Protein AF-A0A383C6D6-F1 (afdb_monomer_lite)

Foldseek 3Di:
DPDPPVPDPDPFFPAKFWFQPPDTCLPPVPDPPPVLQVVQQDPVSHGHDPVSQVVSLVVQCVVCVPDVGSVRIDMDTDGDDPPPDPPPPPPD

Sequence (92 aa):
TELDEVYEPEEGLLGYDIIDGLISVLTNLGTDTENLINPHLMPNGLIGDLTQALRIRNLLRQKFLDDPHVKESEVWAVYCVDEVDKPHDPYT

pLDDT: mean 81.9, std 15.49, range [45.0, 97.19]

Secondary structure (DSSP, 8-state):
-------PPPTTEEEEEEEETTEEHHHHSS--TT-SSGGGB-TTSSBS-HHHHHHHHHHHHHH-TT-HHHHH-EEEEEE----TT----TT-

Radius of gyration: 17.05 Å; chains: 1; bounding box: 32×38×57 Å

Organism: NCBI:txid408172

Structure (mmCIF, N/CA/C/O backbone):
data_AF-A0A383C6D6-F1
#
_entry.id   AF-A0A383C6D6-F1
#
loop_
_atom_site.group_PDB
_atom_site.id
_atom_site.type_symbol
_atom_site.label_atom_id
_atom_site.label_alt_id
_atom_site.label_comp_id
_atom_site.label_asym_id
_atom_site.label_entity_id
_atom_site.label_seq_id
_atom_site.pdbx_PDB_ins_code
_atom_site.Cartn_x
_atom_site.Cartn_y
_atom_site.Cartn_z
_atom_site.occupancy
_atom_site.B_iso_or_equiv
_atom_site.auth_seq_id
_atom_site.auth_comp_id
_atom_site.auth_asym_id
_atom_site.auth_atom_id
_atom_site.pdbx_PDB_model_num
ATOM 1 N N . THR A 1 1 ? 17.317 -26.343 5.943 1.00 45.00 1 THR A N 1
ATOM 2 C CA . THR A 1 1 ? 17.826 -25.493 4.853 1.00 45.00 1 THR A CA 1
ATOM 3 C C . THR A 1 1 ? 16.619 -25.043 4.082 1.00 45.00 1 THR A C 1
ATOM 5 O O . THR A 1 1 ? 16.202 -25.721 3.153 1.00 45.00 1 THR A O 1
ATOM 8 N N . GLU A 1 2 ? 15.968 -24.002 4.589 1.00 48.41 2 GLU A N 1
ATOM 9 C CA . GLU A 1 2 ? 14.900 -23.343 3.842 1.00 48.41 2 GLU A CA 1
ATOM 10 C C . GLU A 1 2 ? 15.599 -22.546 2.746 1.00 48.41 2 GLU A C 1
ATOM 12 O O . GLU A 1 2 ? 16.598 -21.880 3.020 1.00 48.41 2 GLU A O 1
ATOM 17 N N . LEU A 1 3 ? 15.195 -22.777 1.496 1.00 49.28 3 LEU A N 1
ATOM 18 C CA . LEU A 1 3 ? 15.721 -22.031 0.369 1.00 49.28 3 LEU A CA 1
ATOM 19 C C . LEU A 1 3 ? 15.381 -20.560 0.607 1.00 49.28 3 LEU A C 1
ATOM 21 O O . LEU A 1 3 ? 14.207 -20.198 0.595 1.00 49.28 3 LEU A O 1
ATOM 25 N N . ASP A 1 4 ? 16.410 -19.737 0.793 1.00 49.81 4 ASP A N 1
ATOM 26 C CA . ASP A 1 4 ? 16.351 -18.325 0.439 1.00 49.81 4 ASP A CA 1
ATOM 27 C C . ASP A 1 4 ? 16.116 -18.278 -1.079 1.00 49.81 4 ASP A C 1
ATOM 29 O O . ASP A 1 4 ? 17.057 -18.230 -1.875 1.00 49.81 4 ASP A O 1
ATOM 33 N N . GLU A 1 5 ? 14.855 -18.412 -1.498 1.00 54.22 5 GLU A N 1
ATOM 34 C CA . GLU A 1 5 ? 14.440 -18.026 -2.839 1.00 54.22 5 GLU A CA 1
ATOM 35 C C . GLU A 1 5 ? 14.705 -16.528 -2.937 1.00 54.22 5 GLU A C 1
ATOM 37 O O . GLU A 1 5 ? 13.977 -15.699 -2.391 1.00 54.22 5 GLU A O 1
ATOM 42 N N . VAL A 1 6 ? 15.829 -16.192 -3.567 1.00 52.16 6 VAL A N 1
ATOM 43 C CA . VAL A 1 6 ? 16.142 -14.832 -3.983 1.00 52.16 6 VAL A CA 1
ATOM 44 C C . VAL A 1 6 ? 14.996 -14.414 -4.894 1.00 52.16 6 VAL A C 1
ATOM 46 O O . VAL A 1 6 ? 14.895 -14.881 -6.026 1.00 52.16 6 VAL A O 1
ATOM 49 N N . TYR A 1 7 ? 14.083 -13.610 -4.352 1.00 53.22 7 TYR A N 1
ATOM 50 C CA . TYR A 1 7 ? 13.010 -12.992 -5.111 1.00 53.22 7 TYR A CA 1
ATOM 51 C C . TYR A 1 7 ? 13.664 -12.036 -6.108 1.00 53.22 7 TYR A C 1
ATOM 53 O O . TYR A 1 7 ? 14.019 -10.906 -5.771 1.00 53.22 7 TYR A O 1
ATOM 61 N N . GLU A 1 8 ? 13.904 -12.531 -7.317 1.00 56.72 8 GLU A N 1
ATOM 62 C CA . GLU A 1 8 ? 14.236 -11.689 -8.455 1.00 56.72 8 GLU A CA 1
ATOM 63 C C . GLU A 1 8 ? 12.975 -10.871 -8.765 1.00 56.72 8 GLU A C 1
ATOM 65 O O . GLU A 1 8 ? 11.916 -11.467 -8.993 1.00 56.72 8 GLU A O 1
ATOM 70 N N . PRO A 1 9 ? 13.031 -9.529 -8.709 1.00 56.78 9 PRO A N 1
ATOM 71 C CA . PRO A 1 9 ? 11.870 -8.709 -9.007 1.00 56.78 9 PRO A CA 1
ATOM 72 C C . PRO A 1 9 ? 11.389 -9.030 -10.421 1.00 56.78 9 PRO A C 1
ATOM 74 O O . PRO A 1 9 ? 12.163 -8.962 -11.378 1.00 56.78 9 PRO A O 1
ATOM 77 N N . GLU A 1 10 ? 10.115 -9.406 -10.537 1.00 65.12 10 GLU A N 1
ATOM 78 C CA . GLU A 1 10 ? 9.481 -9.644 -11.829 1.00 65.12 10 GLU A CA 1
ATOM 79 C C . GLU A 1 10 ? 9.663 -8.411 -12.724 1.00 65.12 10 GLU A C 1
ATOM 81 O O . GLU A 1 10 ? 9.544 -7.268 -12.267 1.00 65.12 10 GLU A O 1
ATOM 86 N N . GLU A 1 11 ? 9.996 -8.645 -13.995 1.00 76.38 11 GLU A N 1
ATOM 87 C CA . GLU A 1 11 ? 10.255 -7.587 -14.969 1.00 76.38 11 GLU A CA 1
ATOM 88 C C . GLU A 1 11 ? 9.089 -6.581 -14.974 1.00 76.38 11 GLU A C 1
ATOM 90 O O . GLU A 1 11 ? 7.928 -6.945 -15.152 1.00 76.38 11 GLU A O 1
ATOM 95 N N . GLY A 1 12 ? 9.398 -5.310 -14.702 1.00 86.00 12 GLY A N 1
ATOM 96 C CA . GLY A 1 12 ? 8.406 -4.235 -14.647 1.00 86.00 12 GLY A CA 1
ATOM 97 C C . GLY A 1 12 ? 7.752 -3.982 -13.283 1.00 86.00 12 GLY A C 1
ATOM 98 O O . GLY A 1 12 ? 6.943 -3.060 -13.200 1.00 86.00 12 GLY A O 1
ATOM 99 N N . LEU A 1 13 ? 8.080 -4.708 -12.206 1.00 92.06 13 LEU A N 1
ATOM 100 C CA . LEU A 1 13 ? 7.565 -4.389 -10.866 1.00 92.06 13 LEU A CA 1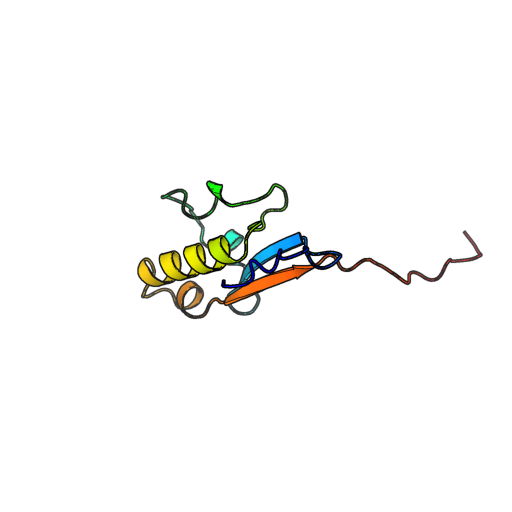
ATOM 101 C C . LEU A 1 13 ? 7.995 -2.974 -10.432 1.00 92.06 13 LEU A C 1
ATOM 103 O O . LEU A 1 13 ? 9.181 -2.663 -10.330 1.00 92.06 13 LEU A O 1
ATOM 107 N N . LEU A 1 14 ? 7.016 -2.123 -10.125 1.00 93.69 14 LEU A N 1
ATOM 108 C CA . LEU A 1 14 ? 7.221 -0.760 -9.628 1.00 93.69 14 LEU A CA 1
ATOM 109 C C . LEU A 1 14 ? 7.144 -0.664 -8.102 1.00 93.69 14 LEU A C 1
ATOM 111 O O . LEU A 1 14 ? 7.629 0.318 -7.541 1.00 93.69 14 LEU A O 1
ATOM 115 N N . GLY A 1 15 ? 6.525 -1.640 -7.439 1.00 95.44 15 GLY A N 1
ATOM 116 C CA . GLY A 1 15 ? 6.352 -1.691 -5.988 1.00 95.44 15 GLY A CA 1
ATOM 117 C C . GLY A 1 15 ? 4.967 -2.195 -5.594 1.00 95.44 15 GLY A C 1
ATOM 118 O O . GLY A 1 15 ? 4.264 -2.809 -6.392 1.00 95.44 15 GLY A O 1
ATOM 119 N N . TYR A 1 16 ? 4.576 -1.918 -4.356 1.00 96.56 16 TYR A N 1
ATOM 120 C CA . TYR A 1 16 ? 3.329 -2.376 -3.756 1.00 96.56 16 TYR A CA 1
ATOM 121 C C . TYR A 1 16 ? 2.481 -1.200 -3.272 1.00 96.56 16 TYR A C 1
ATOM 123 O O . TYR A 1 16 ? 3.001 -0.247 -2.686 1.00 96.56 16 TYR A O 1
ATOM 131 N N . ASP A 1 17 ? 1.172 -1.305 -3.470 1.00 96.06 17 ASP A N 1
ATOM 132 C CA . ASP A 1 17 ? 0.167 -0.399 -2.911 1.00 96.06 17 ASP A CA 1
ATOM 133 C C . ASP A 1 17 ? -0.745 -1.164 -1.936 1.00 96.06 17 ASP A C 1
ATOM 135 O O . ASP A 1 17 ? -0.788 -2.399 -1.929 1.00 96.06 17 ASP A O 1
ATOM 139 N N . ILE A 1 18 ? -1.468 -0.431 -1.096 1.00 95.88 18 ILE A N 1
ATOM 140 C CA . ILE A 1 18 ? -2.519 -0.948 -0.222 1.00 95.88 18 ILE A CA 1
ATOM 141 C C . ILE A 1 18 ? -3.836 -0.376 -0.743 1.00 95.88 18 ILE A C 1
ATOM 143 O O . ILE A 1 18 ? -4.079 0.821 -0.619 1.00 95.88 18 ILE A O 1
ATOM 147 N N . ILE A 1 19 ? -4.675 -1.219 -1.339 1.00 95.06 19 ILE A N 1
ATOM 148 C CA . ILE A 1 19 ? -5.861 -0.807 -2.094 1.00 95.06 19 ILE A CA 1
ATOM 149 C C . ILE A 1 19 ? -7.133 -1.288 -1.406 1.00 95.06 19 ILE A C 1
ATOM 151 O O . ILE A 1 19 ? -7.294 -2.482 -1.167 1.00 95.06 19 ILE A O 1
ATOM 155 N N . ASP A 1 20 ? -8.070 -0.376 -1.170 1.00 92.12 20 ASP A N 1
ATOM 156 C CA . ASP A 1 20 ? -9.470 -0.699 -0.903 1.00 92.12 20 ASP A CA 1
ATOM 157 C C . ASP A 1 20 ? -10.314 -0.461 -2.160 1.00 92.12 20 ASP A C 1
ATOM 159 O O . ASP A 1 20 ? -10.563 0.678 -2.566 1.00 92.12 20 ASP A O 1
ATOM 163 N N . GLY A 1 21 ? -10.721 -1.544 -2.823 1.00 87.25 21 GLY A N 1
ATOM 164 C CA . GLY A 1 21 ? -11.435 -1.481 -4.097 1.00 87.25 21 GLY A CA 1
ATOM 165 C C . GLY A 1 21 ? -10.616 -0.795 -5.198 1.00 87.25 21 GLY A C 1
ATOM 166 O O . GLY A 1 21 ? -9.812 -1.440 -5.861 1.00 87.25 21 GLY A O 1
ATOM 167 N N . LEU A 1 22 ? -10.851 0.504 -5.413 1.00 85.56 22 LEU A N 1
ATOM 168 C CA . LEU A 1 22 ? -10.143 1.350 -6.390 1.00 85.56 22 LEU A CA 1
ATOM 169 C C . LEU A 1 22 ? -9.378 2.512 -5.731 1.00 85.56 22 LEU A C 1
ATOM 171 O O . LEU A 1 22 ? -8.927 3.427 -6.418 1.00 85.56 22 LEU A O 1
ATOM 175 N N . ILE A 1 23 ? -9.282 2.518 -4.402 1.00 87.94 23 ILE A N 1
ATOM 176 C CA . ILE A 1 23 ? -8.741 3.626 -3.618 1.00 87.94 23 ILE A CA 1
ATOM 177 C C . ILE A 1 23 ? -7.435 3.180 -2.967 1.00 87.94 23 ILE A C 1
ATOM 179 O O . ILE A 1 23 ? -7.413 2.215 -2.207 1.00 87.94 23 ILE A O 1
ATOM 183 N N . SER A 1 24 ? -6.354 3.914 -3.227 1.00 90.69 24 SER A N 1
ATOM 184 C CA . SER A 1 24 ? -5.085 3.712 -2.527 1.00 90.69 24 SER A CA 1
ATOM 185 C C . SER A 1 24 ? -5.164 4.271 -1.109 1.00 90.69 24 SER A C 1
ATOM 187 O O . SER A 1 24 ? -5.358 5.470 -0.893 1.00 90.69 24 SER A O 1
ATOM 189 N N . VAL A 1 25 ? -4.967 3.400 -0.125 1.00 89.81 25 VAL A N 1
ATOM 190 C CA . VAL A 1 25 ? -4.860 3.762 1.289 1.00 89.81 25 VAL A CA 1
ATOM 191 C C . VAL A 1 25 ? -3.609 4.607 1.529 1.00 89.81 25 VAL A C 1
ATOM 193 O O . VAL A 1 25 ? -3.656 5.530 2.338 1.00 89.81 25 VAL A O 1
ATOM 196 N N . LEU A 1 26 ? -2.518 4.368 0.789 1.00 87.62 26 LEU A N 1
ATOM 197 C CA . LEU A 1 26 ? -1.274 5.139 0.922 1.00 87.62 26 LEU A CA 1
ATOM 198 C C . LEU A 1 26 ? -1.486 6.632 0.646 1.00 87.62 26 LEU A C 1
ATOM 200 O O . LEU A 1 26 ? -0.881 7.478 1.299 1.00 87.62 26 LEU A O 1
ATOM 204 N N . THR A 1 27 ? -2.375 6.952 -0.296 1.00 82.88 27 THR A N 1
ATOM 205 C CA . THR A 1 27 ? -2.662 8.336 -0.702 1.00 82.88 27 THR A CA 1
ATOM 206 C C . THR A 1 27 ? -3.904 8.928 -0.037 1.00 82.88 27 THR A C 1
ATOM 208 O O . THR A 1 27 ? -4.007 10.150 0.065 1.00 82.88 27 THR A O 1
ATOM 211 N N . ASN A 1 28 ? -4.830 8.094 0.451 1.00 82.19 28 ASN A N 1
ATOM 212 C CA . ASN A 1 28 ? -6.135 8.541 0.946 1.00 82.19 28 ASN A CA 1
ATOM 213 C C . ASN A 1 28 ? -6.321 8.450 2.474 1.00 82.19 28 ASN A C 1
ATOM 215 O O . ASN A 1 28 ? -7.374 8.829 2.979 1.00 82.19 28 ASN A O 1
ATOM 219 N N . LEU A 1 29 ? -5.312 8.013 3.240 1.00 76.81 29 LEU A N 1
ATOM 220 C CA . LEU A 1 29 ? -5.385 7.978 4.714 1.00 76.81 29 LEU A CA 1
ATOM 221 C C . LEU A 1 29 ? -5.417 9.388 5.356 1.00 76.81 29 LEU A C 1
ATOM 223 O O . LEU A 1 29 ? -5.649 9.543 6.554 1.00 76.81 29 LEU A O 1
ATOM 227 N N . GLY A 1 30 ? -5.178 10.441 4.568 1.00 72.19 30 GLY A N 1
ATOM 228 C CA . GLY A 1 30 ? -5.253 11.844 4.980 1.00 72.19 30 GLY A CA 1
ATOM 229 C C . GLY A 1 30 ? -4.015 12.342 5.728 1.00 72.19 30 GLY A C 1
ATOM 230 O O . GLY A 1 30 ? -3.421 13.340 5.325 1.00 72.19 30 GLY A O 1
ATOM 231 N N . THR A 1 31 ? -3.592 11.654 6.792 1.00 69.31 31 THR A N 1
ATOM 232 C CA . THR A 1 31 ? -2.419 12.057 7.589 1.00 69.31 31 THR A CA 1
ATOM 233 C C . THR A 1 31 ? -1.649 10.861 8.130 1.00 69.31 31 THR A C 1
ATOM 235 O O . THR A 1 31 ? -2.183 10.073 8.905 1.00 69.31 31 THR A O 1
ATOM 238 N N . ASP A 1 32 ? -0.358 10.789 7.805 1.00 77.38 32 ASP A N 1
ATOM 239 C CA . ASP A 1 32 ? 0.568 9.809 8.375 1.00 77.38 32 ASP A CA 1
ATOM 240 C C . ASP A 1 32 ? 1.159 10.316 9.703 1.00 7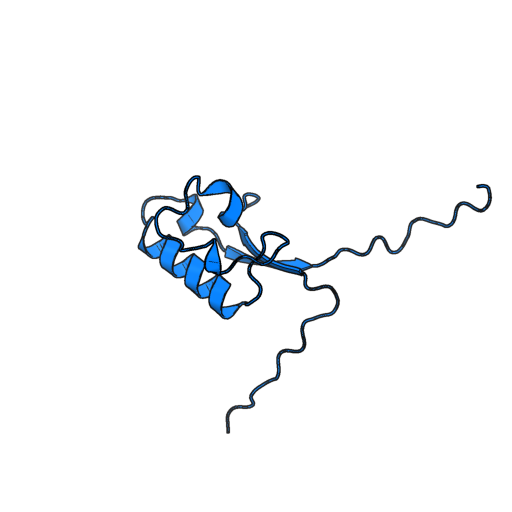7.38 32 ASP A C 1
ATOM 242 O O . ASP A 1 32 ? 2.362 10.532 9.849 1.00 77.38 32 ASP A O 1
ATOM 246 N N . THR A 1 33 ? 0.287 10.584 10.677 1.00 66.50 33 THR A N 1
ATOM 247 C CA . THR A 1 33 ? 0.622 11.223 11.966 1.00 66.50 33 THR A CA 1
ATOM 248 C C . THR A 1 33 ? 1.650 10.463 12.808 1.00 66.50 33 THR A C 1
ATOM 250 O O . THR A 1 33 ? 2.177 11.022 13.767 1.00 66.50 33 THR A O 1
ATOM 253 N N . GLU A 1 34 ? 1.973 9.220 12.447 1.00 75.56 34 GLU A N 1
ATOM 254 C CA . GLU A 1 34 ? 2.945 8.367 13.137 1.00 75.56 34 GLU A CA 1
ATOM 255 C C . GLU A 1 34 ? 4.089 7.879 12.241 1.00 75.56 34 GLU A C 1
ATOM 257 O O . GLU A 1 34 ? 4.871 7.033 12.673 1.00 75.56 34 GLU A O 1
ATOM 262 N N . ASN A 1 35 ? 4.229 8.418 11.024 1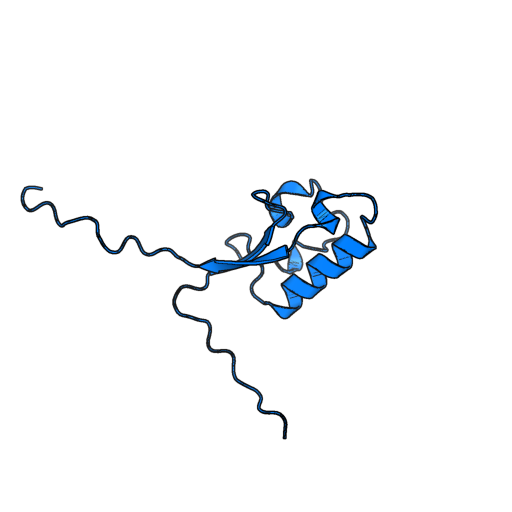.00 81.69 35 ASN A N 1
ATOM 263 C CA . ASN A 1 35 ? 5.225 7.952 10.056 1.00 81.69 35 ASN A CA 1
ATOM 264 C C . ASN A 1 35 ? 5.146 6.429 9.824 1.00 81.69 35 ASN A C 1
ATOM 266 O O . ASN A 1 35 ? 6.167 5.748 9.739 1.00 81.69 35 ASN A O 1
ATOM 270 N N . LEU A 1 36 ? 3.933 5.879 9.772 1.00 83.25 36 LEU A N 1
ATOM 271 C CA . LEU A 1 36 ? 3.679 4.465 9.510 1.00 83.25 36 LEU A CA 1
ATOM 272 C C . LEU A 1 36 ? 3.896 4.110 8.039 1.00 83.25 36 LEU A C 1
ATOM 274 O O . LEU A 1 36 ? 4.141 2.945 7.738 1.00 83.25 36 LEU A O 1
ATOM 278 N N . ILE A 1 37 ? 3.774 5.084 7.135 1.00 86.94 37 ILE A N 1
ATOM 279 C CA . ILE A 1 37 ? 3.799 4.871 5.686 1.00 86.94 37 ILE A CA 1
ATOM 280 C C . ILE A 1 37 ? 5.000 5.581 5.062 1.00 86.94 37 ILE A C 1
ATOM 282 O O . ILE A 1 37 ? 5.802 4.944 4.385 1.00 86.94 37 ILE A O 1
ATOM 286 N N . ASN A 1 38 ? 5.165 6.879 5.325 1.00 88.00 38 ASN A N 1
ATOM 287 C CA . ASN A 1 38 ? 6.143 7.747 4.666 1.00 88.00 38 ASN A CA 1
ATOM 288 C C . ASN A 1 38 ? 7.584 7.204 4.651 1.00 88.00 38 ASN A C 1
ATOM 290 O O . ASN A 1 38 ? 8.228 7.309 3.608 1.00 88.00 38 ASN A O 1
ATOM 294 N N . PRO A 1 39 ? 8.121 6.597 5.731 1.00 90.31 39 PRO A N 1
ATOM 295 C CA . PRO A 1 39 ? 9.487 6.062 5.724 1.00 90.31 39 PRO A CA 1
ATOM 296 C C . PRO A 1 39 ? 9.699 4.864 4.792 1.00 90.31 39 PRO A C 1
ATOM 298 O O . PRO A 1 39 ? 10.837 4.456 4.569 1.00 90.31 39 PRO A O 1
ATOM 301 N N . HIS A 1 40 ? 8.613 4.266 4.307 1.00 90.38 40 HIS A N 1
ATOM 302 C CA . HIS A 1 40 ? 8.598 3.044 3.509 1.00 90.38 40 HIS A CA 1
ATOM 303 C C . HIS A 1 40 ? 8.261 3.306 2.038 1.00 90.38 40 HIS A C 1
ATOM 305 O O . HIS A 1 40 ? 8.299 2.382 1.225 1.00 90.38 40 HIS A O 1
ATOM 311 N N . LEU A 1 41 ? 7.948 4.559 1.693 1.00 92.50 41 LEU A N 1
ATOM 312 C CA . LEU A 1 41 ? 7.650 4.957 0.326 1.00 92.50 41 LEU A CA 1
ATOM 313 C C . LEU A 1 41 ? 8.936 5.156 -0.479 1.00 92.50 41 LEU A C 1
ATOM 315 O O . LEU A 1 41 ? 9.858 5.870 -0.083 1.00 92.50 41 LEU A O 1
ATOM 319 N N . MET A 1 42 ? 8.959 4.553 -1.658 1.00 94.31 42 MET A N 1
ATOM 320 C CA . MET A 1 42 ? 9.905 4.852 -2.720 1.00 94.31 42 MET A CA 1
ATOM 321 C C . MET A 1 42 ? 9.545 6.183 -3.406 1.00 94.31 42 MET A C 1
ATOM 323 O O . MET A 1 42 ? 8.437 6.696 -3.231 1.00 94.31 42 MET A O 1
ATOM 327 N N . PRO A 1 43 ? 10.436 6.753 -4.244 1.00 92.69 43 PRO A N 1
ATOM 328 C CA . PRO A 1 43 ? 10.169 8.017 -4.940 1.00 92.69 43 PRO A CA 1
ATOM 329 C C . PRO A 1 43 ? 8.910 8.033 -5.823 1.00 92.69 43 PRO A C 1
ATOM 331 O O . PRO A 1 43 ? 8.387 9.106 -6.106 1.00 92.69 43 PRO A O 1
ATOM 334 N N . ASN A 1 44 ? 8.422 6.868 -6.258 1.00 91.50 44 ASN A N 1
ATOM 335 C CA . ASN A 1 44 ? 7.186 6.724 -7.035 1.00 91.50 44 ASN A CA 1
ATOM 336 C C . ASN A 1 44 ? 5.914 6.625 -6.167 1.00 91.50 44 ASN A C 1
ATOM 338 O O . ASN A 1 44 ? 4.832 6.431 -6.710 1.00 91.50 44 ASN A O 1
ATOM 342 N N . GLY A 1 45 ? 6.029 6.753 -4.841 1.00 92.06 45 GLY A N 1
ATOM 343 C CA . GLY A 1 45 ? 4.898 6.688 -3.912 1.00 92.06 45 GLY A CA 1
ATOM 344 C C . GLY A 1 45 ? 4.428 5.273 -3.568 1.00 92.06 45 GLY A C 1
ATOM 345 O O . GLY A 1 45 ? 3.414 5.136 -2.891 1.00 92.06 45 GLY A O 1
ATOM 346 N N . LEU A 1 46 ? 5.153 4.235 -3.999 1.00 95.19 46 LEU A N 1
ATOM 347 C CA . LEU A 1 46 ? 4.865 2.832 -3.6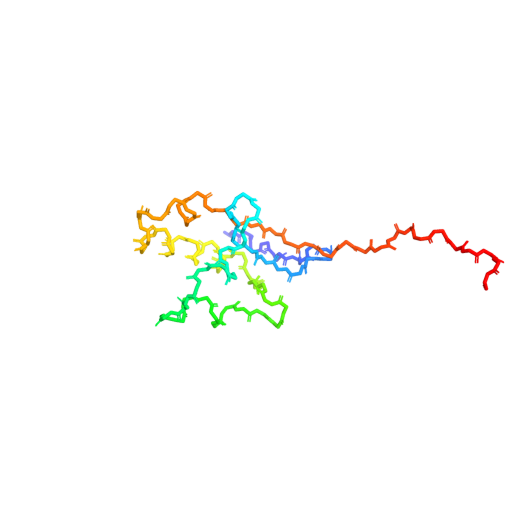87 1.00 95.19 46 LEU A CA 1
ATOM 348 C C . LEU A 1 46 ? 5.794 2.296 -2.599 1.00 95.19 46 LEU A C 1
ATOM 350 O O . LEU A 1 46 ? 6.871 2.837 -2.354 1.00 95.19 46 LEU A O 1
ATOM 354 N N . ILE A 1 47 ? 5.408 1.188 -1.975 1.00 95.81 47 ILE A N 1
ATOM 355 C CA . ILE A 1 47 ? 6.253 0.462 -1.024 1.00 95.81 47 ILE A CA 1
ATOM 356 C C . ILE A 1 47 ? 7.153 -0.499 -1.805 1.00 95.81 47 ILE A C 1
ATOM 358 O O . ILE A 1 47 ? 6.677 -1.227 -2.670 1.00 95.81 47 ILE A O 1
ATOM 362 N N . GLY A 1 48 ? 8.457 -0.511 -1.524 1.00 93.56 48 GLY A N 1
ATOM 363 C CA . GLY A 1 48 ? 9.422 -1.317 -2.291 1.00 93.56 48 GLY A CA 1
ATOM 364 C C . GLY A 1 48 ? 9.474 -2.804 -1.936 1.00 93.56 48 GLY A C 1
ATOM 365 O O . GLY A 1 48 ? 9.989 -3.597 -2.714 1.00 93.56 48 GLY A O 1
ATOM 366 N N . ASP A 1 49 ? 8.946 -3.189 -0.774 1.00 93.62 49 ASP A N 1
ATOM 367 C CA . ASP A 1 49 ? 9.046 -4.547 -0.235 1.00 93.62 49 ASP A CA 1
ATOM 368 C C . ASP A 1 49 ? 7.667 -5.111 0.136 1.00 93.62 49 ASP A C 1
ATOM 370 O O . ASP A 1 49 ? 6.884 -4.466 0.843 1.00 93.62 49 ASP A O 1
ATOM 374 N N . LEU A 1 50 ? 7.384 -6.343 -0.301 1.00 95.44 50 LEU A N 1
ATOM 375 C CA . LEU A 1 50 ? 6.110 -7.016 -0.036 1.00 95.44 50 LEU A CA 1
ATOM 376 C C . LEU A 1 50 ? 5.896 -7.212 1.465 1.00 95.44 50 LEU A C 1
ATOM 378 O O . LEU A 1 50 ? 4.813 -6.943 1.986 1.00 95.44 50 LEU A O 1
ATOM 382 N N . THR A 1 51 ? 6.928 -7.660 2.182 1.00 95.56 51 THR A N 1
ATOM 383 C CA . THR A 1 51 ? 6.825 -7.941 3.622 1.00 95.56 51 THR A CA 1
ATOM 384 C C . THR A 1 51 ? 6.465 -6.672 4.393 1.00 95.56 51 THR A C 1
ATOM 386 O O . THR A 1 51 ? 5.604 -6.684 5.279 1.00 95.56 51 THR A O 1
ATOM 389 N N . GLN A 1 52 ? 7.073 -5.552 4.020 1.00 94.88 52 GLN A N 1
ATOM 390 C CA . GLN A 1 52 ? 6.796 -4.233 4.559 1.00 94.88 52 GLN A CA 1
ATOM 391 C C . GLN A 1 52 ? 5.380 -3.763 4.221 1.00 94.88 52 GLN A C 1
ATOM 393 O O . GLN A 1 52 ? 4.680 -3.310 5.126 1.00 94.88 52 GLN A O 1
ATOM 398 N N . ALA A 1 53 ? 4.910 -3.945 2.985 1.00 96.00 53 ALA A N 1
ATOM 399 C CA . ALA A 1 53 ? 3.538 -3.607 2.603 1.00 96.00 53 ALA A CA 1
ATOM 400 C C . ALA A 1 53 ? 2.496 -4.399 3.409 1.00 96.00 53 ALA A C 1
ATOM 402 O O . ALA A 1 53 ? 1.562 -3.821 3.974 1.00 96.00 53 ALA A O 1
ATOM 403 N N . LEU A 1 54 ? 2.700 -5.713 3.565 1.00 96.81 54 LEU A N 1
ATOM 404 C CA . LEU A 1 54 ? 1.841 -6.572 4.385 1.00 96.81 54 LEU A CA 1
ATOM 405 C C . LEU A 1 54 ? 1.848 -6.128 5.857 1.00 96.81 54 LEU A C 1
ATOM 407 O O . LEU A 1 54 ? 0.794 -6.119 6.501 1.00 96.81 54 LEU A O 1
ATOM 411 N N . ARG A 1 55 ? 3.018 -5.748 6.390 1.00 95.50 55 ARG A N 1
ATOM 412 C CA . ARG A 1 55 ? 3.171 -5.251 7.763 1.00 95.50 55 ARG A CA 1
ATOM 413 C C . ARG A 1 55 ? 2.425 -3.937 7.972 1.00 95.50 55 ARG A C 1
ATOM 415 O O . ARG A 1 55 ? 1.704 -3.825 8.961 1.00 95.50 55 ARG A O 1
ATOM 422 N N . ILE A 1 56 ? 2.575 -2.977 7.062 1.00 93.81 56 ILE A N 1
ATOM 423 C CA . ILE A 1 56 ? 1.894 -1.678 7.129 1.00 93.81 56 ILE A CA 1
ATOM 424 C C . ILE A 1 56 ? 0.381 -1.885 7.093 1.00 93.81 56 ILE A C 1
ATOM 426 O O . ILE A 1 56 ? -0.298 -1.433 8.011 1.00 93.81 56 ILE A O 1
ATOM 430 N N . ARG A 1 57 ? -0.152 -2.655 6.133 1.00 94.62 57 ARG A N 1
ATOM 431 C CA . ARG A 1 57 ? -1.590 -2.981 6.076 1.00 94.62 57 ARG A CA 1
ATOM 432 C C . ARG A 1 57 ? -2.089 -3.565 7.399 1.00 94.62 57 ARG A C 1
ATOM 434 O O . ARG A 1 57 ? -3.115 -3.137 7.919 1.00 94.62 57 ARG A O 1
ATOM 441 N N . ASN A 1 58 ? -1.367 -4.525 7.975 1.00 94.81 58 ASN A N 1
ATOM 442 C CA . ASN A 1 58 ? -1.779 -5.156 9.230 1.00 94.81 58 ASN A CA 1
ATOM 443 C C . ASN A 1 58 ? -1.761 -4.173 10.413 1.00 94.81 58 ASN A C 1
ATOM 445 O O . ASN A 1 58 ? -2.666 -4.215 11.244 1.00 94.81 58 ASN A O 1
ATOM 449 N N . LEU A 1 59 ? -0.771 -3.278 10.482 1.00 93.00 59 LEU A N 1
ATOM 450 C CA . LEU A 1 59 ? -0.716 -2.218 11.495 1.00 93.00 59 LEU A CA 1
ATOM 451 C C . LEU A 1 59 ? -1.871 -1.226 11.335 1.00 93.00 59 LEU A C 1
ATOM 453 O O . LEU A 1 59 ? -2.521 -0.884 12.322 1.00 93.00 59 LEU A O 1
ATOM 457 N N . LEU A 1 60 ? -2.169 -0.811 10.102 1.00 90.88 60 LEU A N 1
ATOM 458 C CA . LEU A 1 60 ? -3.302 0.063 9.810 1.00 90.88 60 LEU A CA 1
ATOM 459 C C . LEU A 1 60 ? -4.615 -0.595 10.257 1.00 90.88 60 LEU A C 1
ATOM 461 O O . LEU A 1 60 ? -5.376 0.024 10.995 1.00 90.88 60 LEU A O 1
ATOM 465 N N . ARG A 1 61 ? -4.837 -1.874 9.923 1.00 91.94 61 ARG A N 1
ATOM 466 C CA . ARG A 1 61 ? -6.021 -2.643 10.354 1.00 91.94 61 ARG A CA 1
ATOM 467 C C . ARG A 1 61 ? -6.150 -2.749 11.874 1.00 91.94 61 ARG A C 1
ATOM 469 O O . ARG A 1 61 ? -7.260 -2.716 12.389 1.00 91.94 61 ARG A O 1
ATOM 476 N N . GLN A 1 62 ? -5.040 -2.868 12.603 1.00 91.88 62 GLN A N 1
ATOM 477 C CA . GLN A 1 62 ? -5.053 -2.894 14.072 1.00 91.88 62 GLN A CA 1
ATOM 478 C C . GLN A 1 62 ? -5.376 -1.531 14.688 1.00 91.88 62 GLN A C 1
ATOM 480 O O . GLN A 1 62 ? -5.954 -1.469 15.771 1.00 91.88 62 GLN A O 1
ATOM 485 N N . LYS A 1 63 ? -4.978 -0.447 14.020 1.00 89.38 63 LYS A N 1
ATOM 486 C CA . LYS A 1 63 ? -5.119 0.916 14.528 1.00 89.38 63 LYS A CA 1
ATOM 487 C C . LYS A 1 63 ? -6.468 1.545 14.183 1.00 89.38 63 LYS A C 1
ATOM 489 O O . LYS A 1 63 ? -7.042 2.248 15.008 1.00 89.38 63 LYS A O 1
ATOM 494 N N . PHE A 1 64 ? -6.975 1.273 12.986 1.00 88.56 64 PHE A N 1
ATOM 495 C CA . PHE A 1 64 ? -8.211 1.832 12.446 1.00 88.56 64 PHE A CA 1
ATOM 496 C C . PHE A 1 64 ? -9.271 0.734 12.306 1.00 88.56 64 PHE A C 1
ATOM 498 O O . PHE A 1 64 ? -9.763 0.455 11.219 1.00 88.56 64 PHE A O 1
ATOM 505 N N . LEU A 1 65 ? -9.604 0.083 13.427 1.00 87.25 65 LEU A N 1
ATOM 506 C CA . LEU A 1 65 ? -10.515 -1.074 13.471 1.00 87.25 65 LEU A CA 1
ATOM 507 C C . LEU A 1 65 ? -11.917 -0.775 12.918 1.00 87.25 65 LEU A C 1
ATOM 509 O O . LEU A 1 65 ? -12.573 -1.674 12.388 1.00 87.25 65 LEU A O 1
ATOM 513 N N . ASP A 1 66 ? -12.354 0.477 13.055 1.00 89.12 66 ASP A N 1
ATOM 514 C CA . ASP A 1 66 ? -13.679 0.943 12.644 1.00 89.12 66 ASP A CA 1
ATOM 515 C C . ASP A 1 66 ? -13.690 1.560 11.236 1.00 89.12 66 ASP A C 1
ATOM 517 O O . ASP A 1 66 ? -14.757 1.926 10.744 1.00 89.12 66 ASP A O 1
ATOM 521 N N . ASP A 1 67 ? -12.530 1.682 10.581 1.00 87.19 67 ASP A N 1
ATOM 522 C CA . ASP A 1 67 ? -12.439 2.197 9.217 1.00 87.19 67 ASP A CA 1
ATOM 523 C C . ASP A 1 67 ? -12.589 1.037 8.214 1.00 87.19 67 ASP A C 1
ATOM 525 O O . ASP A 1 67 ? -11.676 0.209 8.083 1.00 87.19 67 ASP A O 1
ATOM 529 N N . PRO A 1 68 ? -13.725 0.936 7.496 1.00 86.50 68 PRO A N 1
ATOM 530 C CA . PRO A 1 68 ? -13.950 -0.146 6.545 1.00 86.50 68 PRO A CA 1
ATOM 531 C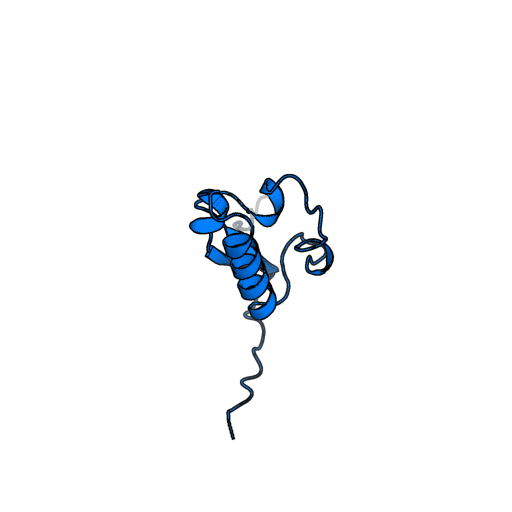 C . PRO A 1 68 ? -12.946 -0.119 5.388 1.00 86.50 68 PRO A C 1
ATOM 533 O O . PRO A 1 68 ? -12.584 -1.187 4.899 1.00 86.50 68 PRO A O 1
ATOM 536 N N . HIS A 1 69 ? -12.445 1.059 4.999 1.00 87.12 69 HIS A N 1
ATOM 537 C CA . HIS A 1 69 ? -11.477 1.179 3.914 1.00 87.12 69 HIS A CA 1
ATOM 538 C C . HIS A 1 69 ? -10.150 0.538 4.305 1.00 87.12 69 HIS A C 1
ATOM 540 O O . HIS A 1 69 ? -9.554 -0.220 3.550 1.00 87.12 69 HIS A O 1
ATOM 546 N N . VAL A 1 70 ? -9.698 0.760 5.536 1.00 87.94 70 VAL A N 1
ATOM 547 C CA . VAL A 1 70 ? -8.478 0.116 6.030 1.00 87.94 70 VAL A CA 1
ATOM 548 C C . VAL A 1 70 ? -8.703 -1.380 6.253 1.00 87.94 70 VAL A C 1
ATOM 550 O O . VAL A 1 70 ? -7.848 -2.203 5.908 1.00 87.94 70 VAL A O 1
ATOM 553 N N . LYS A 1 71 ? -9.857 -1.747 6.813 1.00 89.81 71 LYS A N 1
ATOM 554 C CA . LYS A 1 71 ? -10.184 -3.131 7.154 1.00 89.81 71 LYS A CA 1
ATOM 555 C C . LYS A 1 71 ? -10.207 -4.046 5.934 1.00 89.81 71 LYS A C 1
ATOM 557 O O . LYS A 1 71 ? -9.598 -5.111 5.987 1.00 89.81 71 LYS A O 1
ATOM 562 N N . GLU A 1 72 ? -10.843 -3.619 4.852 1.00 90.56 72 GLU A N 1
ATOM 563 C CA . GLU A 1 72 ? -11.022 -4.436 3.647 1.00 90.56 72 GLU A CA 1
ATOM 564 C C . GLU A 1 72 ? -9.899 -4.235 2.610 1.00 90.56 72 GLU A C 1
ATOM 566 O O . GLU A 1 72 ? -9.846 -4.951 1.614 1.00 90.56 72 GLU A O 1
ATOM 571 N N . SER A 1 73 ? -8.947 -3.325 2.864 1.00 94.25 73 SER A N 1
ATOM 572 C CA . SER A 1 73 ? -7.827 -3.072 1.947 1.00 94.25 73 SER A CA 1
ATOM 573 C C . SER A 1 73 ? -6.875 -4.256 1.777 1.00 94.25 73 SER A C 1
ATOM 575 O O . SER A 1 73 ? -6.529 -4.927 2.745 1.00 94.25 73 SER A O 1
ATOM 577 N N . GLU A 1 74 ? -6.356 -4.471 0.573 1.00 96.69 74 GLU A N 1
ATOM 578 C CA . GLU A 1 74 ? -5.400 -5.534 0.260 1.00 96.69 74 GLU A CA 1
ATOM 579 C C . GLU A 1 74 ? -4.091 -5.004 -0.324 1.00 96.69 74 GLU A C 1
ATOM 581 O O . GLU A 1 74 ? -4.033 -3.900 -0.854 1.00 96.69 74 GLU A O 1
ATOM 586 N N . VAL A 1 75 ? -3.020 -5.798 -0.227 1.00 97.19 75 VAL A N 1
ATOM 587 C CA . VAL A 1 75 ? -1.724 -5.450 -0.835 1.00 97.19 75 VAL A CA 1
ATOM 588 C C . VAL A 1 75 ? -1.717 -5.871 -2.298 1.00 97.19 75 VAL A C 1
ATOM 590 O O . VAL A 1 75 ? -1.974 -7.034 -2.605 1.00 97.19 75 VAL A O 1
ATOM 593 N N . TRP A 1 76 ? -1.419 -4.928 -3.187 1.00 96.75 76 TRP A N 1
ATOM 594 C CA . TRP A 1 76 ? -1.381 -5.133 -4.632 1.00 96.75 76 TRP A CA 1
ATOM 595 C C . TRP A 1 76 ? 0.025 -4.854 -5.150 1.00 96.75 76 TRP A C 1
ATOM 597 O O . TRP A 1 76 ? 0.614 -3.828 -4.815 1.00 96.75 76 TRP A O 1
ATOM 607 N N . ALA A 1 77 ? 0.554 -5.753 -5.975 1.00 95.00 77 ALA A N 1
ATOM 608 C CA . ALA A 1 77 ? 1.764 -5.491 -6.741 1.00 95.00 77 ALA A CA 1
ATOM 609 C C . ALA A 1 77 ? 1.417 -4.604 -7.947 1.00 95.00 77 ALA A C 1
ATOM 611 O O . ALA A 1 77 ? 0.445 -4.860 -8.660 1.00 95.00 77 ALA A O 1
ATOM 612 N N . VAL A 1 78 ? 2.196 -3.547 -8.153 1.00 93.94 78 VAL A N 1
ATOM 613 C CA . VAL A 1 78 ? 2.003 -2.562 -9.219 1.00 93.94 78 VAL A CA 1
ATOM 614 C C . VAL A 1 78 ? 3.116 -2.733 -10.236 1.00 93.94 78 VAL A C 1
ATOM 616 O O . VAL A 1 78 ? 4.292 -2.656 -9.889 1.00 93.94 78 VAL A O 1
ATOM 619 N N . TYR A 1 79 ? 2.741 -2.926 -11.496 1.00 92.12 79 TYR A N 1
ATOM 620 C CA . TYR A 1 79 ? 3.674 -3.139 -12.597 1.00 92.12 79 TYR A CA 1
ATOM 621 C C . TYR A 1 79 ? 3.614 -1.980 -13.586 1.00 92.12 79 TYR A C 1
ATOM 623 O O . TYR A 1 79 ? 2.562 -1.371 -13.794 1.00 92.12 79 TYR A O 1
ATOM 631 N N . CYS A 1 80 ? 4.750 -1.694 -14.211 1.00 88.06 80 CYS A N 1
ATOM 632 C CA . CYS A 1 80 ? 4.805 -0.883 -15.409 1.00 88.06 80 CYS A CA 1
ATOM 633 C C . CYS A 1 80 ? 4.068 -1.634 -16.512 1.00 88.06 80 CYS A C 1
ATOM 635 O O . CYS A 1 80 ? 4.347 -2.802 -16.779 1.00 88.06 80 CYS A O 1
ATOM 637 N N . VAL A 1 81 ? 3.126 -0.956 -17.152 1.00 82.31 81 VAL A N 1
ATOM 638 C CA . VAL A 1 81 ? 2.575 -1.425 -18.414 1.00 82.31 81 VAL A CA 1
ATOM 639 C C . VAL A 1 81 ? 3.385 -0.699 -19.469 1.00 82.31 81 VAL A C 1
ATOM 641 O O . VAL A 1 81 ? 3.127 0.473 -19.743 1.00 82.31 81 VAL A O 1
ATOM 644 N N . ASP A 1 82 ? 4.422 -1.346 -19.996 1.00 69.12 82 ASP A N 1
ATOM 645 C CA . ASP A 1 82 ? 5.089 -0.807 -21.174 1.00 69.12 82 ASP A CA 1
ATOM 646 C C . ASP A 1 82 ? 4.018 -0.629 -22.259 1.00 69.12 82 ASP A C 1
ATOM 648 O O . ASP A 1 82 ? 3.244 -1.549 -22.537 1.00 69.12 82 ASP A O 1
ATOM 652 N N . GLU A 1 83 ? 3.936 0.560 -22.862 1.00 58.44 83 GLU A N 1
ATOM 653 C CA . GLU A 1 83 ? 3.128 0.790 -24.064 1.00 58.44 83 GLU A CA 1
ATOM 654 C C . GLU A 1 83 ? 3.772 0.045 -25.254 1.00 58.44 83 GLU A C 1
ATOM 656 O O . GLU A 1 83 ? 4.218 0.651 -26.229 1.00 58.44 83 GLU A O 1
ATOM 661 N N . VAL A 1 84 ? 3.877 -1.282 -25.183 1.00 56.47 84 VAL A N 1
ATOM 662 C CA . VAL A 1 84 ? 4.256 -2.113 -26.323 1.00 56.47 84 VAL A CA 1
ATOM 663 C C . VAL A 1 84 ? 3.009 -2.259 -27.185 1.00 56.47 84 VAL A C 1
ATOM 665 O O . VAL A 1 84 ? 2.141 -3.072 -26.894 1.00 56.47 84 VAL A O 1
ATOM 668 N N . ASP A 1 85 ? 2.919 -1.364 -28.171 1.00 54.66 85 ASP A N 1
ATOM 669 C CA . ASP A 1 85 ? 2.109 -1.407 -29.403 1.00 54.66 85 ASP A CA 1
ATOM 670 C C . ASP A 1 85 ? 1.368 -0.087 -29.672 1.00 54.66 85 ASP A C 1
ATOM 672 O O . ASP A 1 85 ? 0.162 -0.048 -29.925 1.00 54.66 85 ASP A O 1
ATOM 676 N N . LYS A 1 86 ? 2.097 1.035 -29.724 1.00 53.56 86 LYS A N 1
ATOM 677 C CA . LYS A 1 86 ? 1.701 2.070 -30.688 1.00 53.56 86 LYS A CA 1
ATOM 678 C C . LYS A 1 86 ? 2.190 1.592 -32.056 1.00 53.56 86 LYS A C 1
ATOM 680 O O . LYS A 1 86 ? 3.404 1.465 -32.224 1.00 53.56 86 LYS A O 1
ATOM 685 N N . PRO A 1 87 ? 1.304 1.283 -33.027 1.00 55.41 87 PRO A N 1
ATOM 686 C CA . PRO A 1 87 ? 1.759 0.985 -34.373 1.00 55.41 87 PRO A CA 1
ATOM 687 C C . PRO A 1 87 ? 2.600 2.167 -34.848 1.00 55.41 87 PRO A C 1
ATOM 689 O O . PRO A 1 87 ? 2.176 3.318 -34.737 1.00 55.41 87 PRO A O 1
ATOM 692 N N . HIS A 1 88 ? 3.806 1.868 -35.327 1.00 56.41 88 HIS A N 1
ATOM 693 C CA . HIS A 1 88 ? 4.646 2.820 -36.037 1.00 56.41 88 HIS A CA 1
ATOM 694 C C . HIS A 1 88 ? 3.768 3.473 -37.108 1.00 56.41 88 HIS A C 1
ATOM 696 O O . HIS A 1 88 ? 3.329 2.776 -38.021 1.00 56.41 88 HIS A O 1
ATOM 702 N N . ASP A 1 89 ? 3.460 4.763 -36.981 1.00 59.75 89 ASP A N 1
ATOM 703 C CA . ASP A 1 89 ? 2.838 5.504 -38.071 1.00 59.75 89 ASP A CA 1
ATOM 704 C C . ASP A 1 89 ? 3.925 5.683 -39.140 1.00 59.75 89 ASP A C 1
ATOM 706 O O . ASP A 1 89 ? 4.919 6.366 -38.879 1.00 59.75 89 ASP A O 1
ATOM 710 N N . PRO A 1 90 ? 3.830 5.037 -40.318 1.00 63.56 90 PRO A N 1
ATOM 711 C CA . PRO A 1 90 ? 4.833 5.203 -41.362 1.00 63.56 90 PRO A CA 1
ATOM 712 C C . PRO A 1 90 ? 4.706 6.563 -42.074 1.00 63.56 90 PRO A C 1
ATOM 714 O O . PRO A 1 90 ? 5.417 6.794 -43.053 1.00 63.56 90 PRO A O 1
ATOM 717 N N . TYR A 1 91 ? 3.797 7.441 -41.627 1.00 62.03 91 TYR A N 1
ATOM 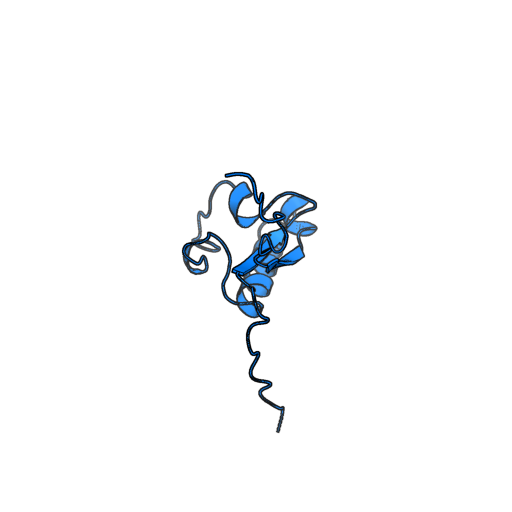718 C CA . TYR A 1 91 ? 3.507 8.732 -42.247 1.00 62.03 91 TYR A CA 1
ATOM 719 C C . TYR A 1 91 ? 3.844 9.963 -41.386 1.00 62.03 91 TYR A C 1
ATOM 721 O O . TYR A 1 91 ? 3.512 11.076 -41.801 1.00 62.03 91 TYR A O 1
ATOM 729 N N . THR A 1 92 ? 4.544 9.803 -40.255 1.00 56.72 92 THR A N 1
ATOM 730 C CA . THR A 1 92 ? 5.224 10.911 -39.544 1.00 56.72 92 THR A CA 1
ATOM 731 C C . THR A 1 92 ? 6.734 10.806 -39.631 1.00 56.72 92 THR A C 1
ATOM 733 O O . THR A 1 92 ? 7.250 9.704 -39.337 1.00 56.72 92 THR A O 1
#